Protein AF-A0A3P7MF97-F1 (afdb_monomer_lite)

Organism: Dibothriocephalus latus (NCBI:txid60516)

Secondary structure (DSSP, 8-state):
-----------SS------------SEEEEETTEEEEE-TTSEEEEEETTEEEEEEE-SS--EEEEEETTTTEEEEE-TT----EEEEPPHHHHHHHHHHHHTT--

pLDDT: mean 70.23, std 16.8, range [31.34, 91.88]

Sequence (106 aa):
MNESLNSSHPTLLEKVVHEEVKESVKTGCWFGDAFLFTNSANRLLYFVGGELVTVAHLDRPMYLLGYLASENRVFLSDRDLNVGVQFSFCHFTHLQLRSFFIRKLP

Foldseek 3Di:
DDDDDDPPPPDPPDPPCLLPPPFAFDEWDDDPQKIWGAGPQQWTWIDHPSDIDTQDHDPDRWHWPDADPVQRWTFIADPVRPSPDIDDRDPVVVCVVCVVVVVPDD

Structure (mmCIF, N/CA/C/O backbone):
data_AF-A0A3P7MF97-F1
#
_entry.id   AF-A0A3P7MF97-F1
#
loop_
_atom_site.group_PDB
_atom_site.id
_atom_site.type_symbol
_atom_site.label_atom_id
_atom_site.label_alt_id
_atom_site.label_comp_id
_atom_site.label_asym_id
_atom_site.label_entity_id
_atom_site.label_seq_id
_atom_site.pdbx_PDB_ins_code
_atom_site.Cartn_x
_atom_site.Cartn_y
_atom_site.Cartn_z
_atom_site.occupancy
_atom_site.B_iso_or_equiv
_atom_site.auth_seq_id
_atom_site.auth_comp_id
_atom_site.auth_asym_id
_atom_site.auth_atom_id
_atom_site.pdbx_PDB_model_num
ATOM 1 N N . MET A 1 1 ? -12.430 57.494 20.460 1.00 41.69 1 MET A N 1
ATOM 2 C CA . 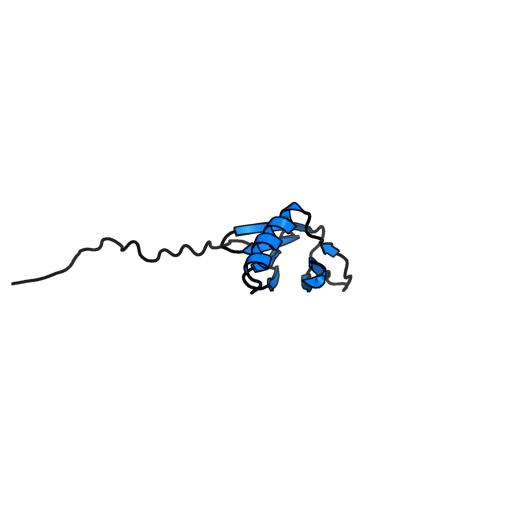MET A 1 1 ? -11.916 57.706 19.094 1.00 41.69 1 MET A CA 1
ATOM 3 C C . MET A 1 1 ? -10.463 57.248 19.148 1.00 41.69 1 MET A C 1
ATOM 5 O O . MET A 1 1 ? -9.688 57.925 19.794 1.00 41.69 1 MET A O 1
ATOM 9 N N . ASN A 1 2 ? -10.022 56.088 18.665 1.00 38.78 2 ASN A N 1
ATOM 10 C CA . ASN A 1 2 ? -10.603 55.076 17.786 1.00 38.78 2 ASN A CA 1
ATOM 11 C C . ASN A 1 2 ? -9.845 53.766 18.054 1.00 38.78 2 ASN A C 1
ATOM 13 O O . ASN A 1 2 ? -8.697 53.766 18.495 1.00 38.78 2 ASN A O 1
ATOM 17 N N . GLU A 1 3 ? -10.542 52.678 17.787 1.00 43.50 3 GLU A N 1
ATOM 18 C CA . GLU A 1 3 ? -10.128 51.296 17.924 1.00 43.50 3 GLU A CA 1
ATOM 19 C C . GLU A 1 3 ? -9.070 50.864 16.891 1.00 43.50 3 GLU A C 1
ATOM 21 O O . GLU A 1 3 ? -9.075 51.313 15.748 1.00 43.50 3 GLU A O 1
ATOM 26 N N . SER A 1 4 ? -8.321 49.828 17.283 1.00 46.88 4 SER A N 1
ATOM 27 C CA . SER A 1 4 ? -8.043 48.617 16.492 1.00 46.88 4 SER A CA 1
ATOM 28 C C . SER A 1 4 ? -6.843 48.542 15.524 1.00 46.88 4 SER A C 1
ATOM 30 O O . SER A 1 4 ? -6.586 49.411 14.701 1.00 46.88 4 SER A O 1
ATOM 32 N N . LEU A 1 5 ? -6.214 47.357 15.619 1.00 49.53 5 LEU A N 1
ATOM 33 C CA . LEU A 1 5 ? -5.481 46.589 14.602 1.00 49.53 5 LEU A CA 1
ATOM 34 C C . LEU A 1 5 ? -4.017 46.964 14.338 1.00 49.53 5 LEU A C 1
ATOM 36 O O . LEU A 1 5 ? -3.703 47.678 13.397 1.00 49.53 5 LEU A O 1
ATOM 40 N N . ASN A 1 6 ? -3.107 46.310 15.072 1.00 46.12 6 ASN A N 1
ATOM 41 C CA . ASN A 1 6 ? -2.313 45.242 14.449 1.00 46.12 6 ASN A CA 1
ATOM 42 C C . ASN A 1 6 ? -1.651 44.335 15.507 1.00 46.12 6 ASN A C 1
ATOM 44 O O . ASN A 1 6 ? -0.455 44.426 15.780 1.00 46.12 6 ASN A O 1
ATOM 48 N N . SER A 1 7 ? -2.433 43.441 16.117 1.00 43.22 7 SER A N 1
ATOM 49 C CA . SER A 1 7 ? -1.879 42.246 16.756 1.00 43.22 7 SER A CA 1
ATOM 50 C C . SER A 1 7 ? -1.697 41.165 15.688 1.00 43.22 7 SER A C 1
ATOM 52 O O . SER A 1 7 ? -2.510 40.253 15.573 1.00 43.22 7 SER A O 1
ATOM 54 N N . SER A 1 8 ? -0.639 41.244 14.888 1.00 51.09 8 SER A N 1
ATOM 55 C CA . SER A 1 8 ? -0.224 40.117 14.047 1.00 51.09 8 SER A CA 1
ATOM 56 C C . SER A 1 8 ? 0.792 39.257 14.804 1.00 51.09 8 SER A C 1
ATOM 58 O O . SER A 1 8 ? 1.921 39.061 14.360 1.00 51.09 8 SER A O 1
ATOM 60 N N . HIS A 1 9 ? 0.392 38.769 15.981 1.00 49.50 9 HIS A N 1
ATOM 61 C CA . HIS A 1 9 ? 0.947 37.528 16.509 1.00 49.50 9 HIS A CA 1
ATOM 62 C C . HIS A 1 9 ? 0.332 36.417 15.649 1.00 49.50 9 HIS A C 1
ATOM 64 O O . HIS A 1 9 ? -0.894 36.293 15.655 1.00 49.50 9 HIS A O 1
ATOM 70 N N . PRO A 1 10 ? 1.111 35.636 14.881 1.00 52.00 10 PRO A N 1
ATOM 71 C CA . PRO A 1 10 ? 0.553 34.476 14.206 1.00 52.00 10 PRO A CA 1
ATOM 72 C C . PRO A 1 10 ? 0.015 33.538 15.289 1.00 52.00 10 PRO A C 1
ATOM 74 O O . PRO A 1 10 ? 0.751 33.078 16.164 1.00 52.00 10 PRO A O 1
ATOM 77 N N . THR A 1 11 ? -1.298 33.340 15.282 1.00 48.16 11 THR A N 1
ATOM 78 C CA . THR A 1 11 ? -2.000 32.454 16.202 1.00 48.16 11 THR A CA 1
ATOM 79 C C . THR A 1 11 ? -1.420 31.051 16.074 1.00 48.16 11 THR A C 1
ATOM 81 O O . THR A 1 11 ? -1.321 30.518 14.973 1.00 48.16 11 THR A O 1
ATOM 84 N N . LEU A 1 12 ? -1.063 30.454 17.213 1.00 52.72 12 LEU A N 1
ATOM 85 C CA . LEU A 1 12 ? -0.624 29.064 17.421 1.00 52.72 12 LEU A CA 1
ATOM 86 C C . LEU A 1 12 ? -1.703 28.016 17.071 1.00 52.72 12 LEU A C 1
ATOM 88 O O . LEU A 1 12 ? -1.760 26.941 17.661 1.00 52.72 12 LEU A O 1
ATOM 92 N N . LEU A 1 13 ? -2.587 28.331 16.134 1.00 54.06 13 LEU A N 1
ATOM 93 C CA . LEU A 1 13 ? -3.633 27.454 15.656 1.00 54.06 13 LEU A CA 1
ATOM 94 C C . LEU A 1 13 ? -3.318 27.139 14.200 1.00 54.06 13 LEU A C 1
ATOM 96 O O . LEU A 1 13 ? -3.404 27.992 13.323 1.00 54.06 13 LEU A O 1
ATOM 100 N N . GLU A 1 14 ? -2.941 25.879 14.008 1.00 53.69 14 GLU A N 1
ATOM 101 C CA . GLU A 1 14 ? -2.999 25.175 12.733 1.00 53.69 14 GLU A CA 1
ATOM 102 C C . GLU A 1 14 ? -1.819 25.347 11.767 1.00 53.69 14 GLU A C 1
ATOM 104 O O . GLU A 1 14 ? -1.980 25.334 10.552 1.00 53.69 14 GLU A O 1
ATOM 109 N N . LYS A 1 15 ? -0.580 25.296 12.274 1.00 44.78 15 LYS A N 1
ATOM 110 C CA . LYS A 1 15 ? 0.423 24.530 11.518 1.00 44.78 15 LYS A CA 1
ATOM 111 C C . LYS A 1 15 ? 0.201 23.057 11.840 1.00 44.78 15 LYS A C 1
ATOM 113 O O . LYS A 1 15 ? 0.965 22.460 12.594 1.00 44.78 15 LYS A O 1
ATOM 118 N N . VAL A 1 16 ? -0.877 22.482 11.306 1.00 52.81 16 VAL A N 1
ATOM 119 C CA . VAL A 1 16 ? -0.946 21.028 11.163 1.00 52.81 16 VAL A CA 1
ATOM 120 C C . VAL A 1 16 ? 0.145 20.707 10.158 1.00 52.81 16 VAL A C 1
ATOM 122 O O . VAL A 1 16 ? -0.034 20.836 8.947 1.00 52.81 16 VAL A O 1
ATOM 125 N N . VAL A 1 17 ? 1.334 20.410 10.680 1.00 50.84 17 VAL A N 1
ATOM 126 C CA . VAL A 1 17 ? 2.386 19.773 9.906 1.00 50.84 17 VAL A CA 1
ATOM 127 C C . VAL A 1 17 ? 1.818 18.400 9.587 1.00 50.84 17 VAL A C 1
ATOM 129 O O . VAL A 1 17 ? 1.947 17.460 10.362 1.00 50.84 17 VAL A O 1
ATOM 132 N N . HIS A 1 18 ? 1.092 18.306 8.477 1.00 53.66 18 HIS A N 1
ATOM 133 C CA . HIS A 1 18 ? 0.973 17.034 7.803 1.00 53.66 18 HIS A CA 1
ATO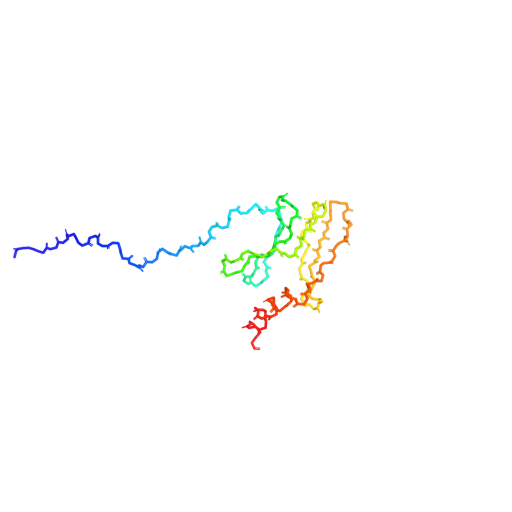M 134 C C . HIS A 1 18 ? 2.411 16.699 7.429 1.00 53.66 18 HIS A C 1
ATOM 136 O O . HIS A 1 18 ? 3.009 17.405 6.621 1.00 53.66 18 HIS A O 1
ATOM 142 N N . GLU A 1 19 ? 3.002 15.739 8.136 1.00 59.31 19 GLU A N 1
ATOM 143 C CA . GLU A 1 19 ? 4.307 15.178 7.802 1.00 59.31 19 GLU A CA 1
ATOM 144 C C . GLU A 1 19 ? 4.274 14.812 6.312 1.00 59.31 19 GLU A C 1
ATOM 146 O O . GLU A 1 19 ? 3.656 13.827 5.903 1.00 59.31 19 GLU A O 1
ATOM 151 N N . GLU A 1 20 ? 4.849 15.678 5.474 1.00 63.16 20 GLU A N 1
ATOM 152 C CA . GLU A 1 20 ? 4.925 15.458 4.038 1.00 63.16 20 GLU A CA 1
ATOM 153 C C . GLU A 1 20 ? 5.966 14.375 3.807 1.00 63.16 20 GLU A C 1
ATOM 155 O O . GLU A 1 20 ? 7.177 14.612 3.760 1.00 63.16 20 GLU A O 1
ATOM 160 N N . VAL A 1 21 ? 5.478 13.150 3.677 1.00 74.69 21 VAL A N 1
ATOM 161 C CA . VAL A 1 21 ? 6.307 12.014 3.320 1.00 74.69 21 VAL A CA 1
ATOM 162 C C . VAL A 1 21 ? 6.796 12.184 1.883 1.00 74.69 21 VAL A C 1
ATOM 164 O O . VAL A 1 21 ? 6.053 12.006 0.920 1.00 74.69 21 VAL A O 1
ATOM 167 N N . LYS A 1 22 ? 8.087 12.493 1.730 1.00 78.12 22 LYS A N 1
ATOM 168 C CA . LYS A 1 22 ? 8.774 12.603 0.431 1.00 78.12 22 LYS A CA 1
ATOM 169 C C . LYS A 1 22 ? 9.195 11.239 -0.116 1.00 78.12 22 LYS A C 1
ATOM 171 O O . LYS A 1 22 ? 10.325 11.073 -0.569 1.00 78.12 22 LYS A O 1
ATOM 176 N N . GLU A 1 23 ? 8.303 10.256 -0.055 1.00 83.31 23 GLU A N 1
ATOM 177 C CA . GLU A 1 23 ? 8.567 8.916 -0.571 1.00 83.31 23 GLU A CA 1
ATOM 178 C C . GLU A 1 23 ? 7.779 8.667 -1.857 1.00 83.31 23 GLU A C 1
ATOM 180 O O . GLU A 1 23 ? 6.603 9.005 -1.980 1.00 83.31 23 GLU A O 1
ATOM 185 N N . SER A 1 24 ? 8.443 8.063 -2.839 1.00 87.88 24 SER A N 1
ATOM 186 C CA . SER A 1 24 ? 7.793 7.718 -4.103 1.00 87.88 24 SER A CA 1
ATOM 187 C C . SER A 1 24 ? 6.882 6.507 -3.914 1.00 87.88 24 SER A C 1
ATOM 189 O O . SER A 1 24 ? 7.332 5.464 -3.452 1.00 87.88 24 SER A O 1
ATOM 191 N N . VAL A 1 25 ? 5.617 6.612 -4.311 1.00 90.50 25 VAL A N 1
ATOM 192 C CA . VAL A 1 25 ? 4.658 5.500 -4.251 1.00 90.50 25 VAL A CA 1
ATOM 193 C C . VAL A 1 25 ? 4.536 4.866 -5.638 1.00 90.50 25 VAL A C 1
ATOM 195 O O . VAL A 1 25 ? 4.181 5.545 -6.598 1.00 90.50 25 VAL A O 1
ATOM 198 N N . LYS A 1 26 ? 4.827 3.565 -5.756 1.00 90.50 26 LYS A N 1
ATOM 199 C CA . LYS A 1 26 ? 4.605 2.775 -6.983 1.00 90.50 26 LYS A CA 1
ATOM 200 C C . LYS A 1 26 ? 3.244 2.093 -6.981 1.00 90.50 26 LYS A C 1
ATOM 202 O O . LYS A 1 26 ? 2.493 2.205 -7.941 1.00 90.50 26 LYS A O 1
ATOM 207 N N . THR A 1 27 ? 2.948 1.358 -5.916 1.00 89.62 27 THR A N 1
ATOM 208 C CA . THR A 1 27 ? 1.647 0.715 -5.698 1.00 89.62 27 THR A CA 1
ATOM 209 C C . THR A 1 27 ? 1.293 0.836 -4.237 1.00 89.62 27 THR A C 1
ATOM 211 O O . THR A 1 27 ? 2.199 0.831 -3.412 1.00 89.62 27 THR A O 1
ATOM 214 N N . GLY A 1 28 ? 0.012 0.929 -3.906 1.00 89.81 28 GLY A N 1
ATOM 215 C CA . GLY A 1 28 ? -0.400 1.002 -2.516 1.00 89.81 28 GLY A CA 1
ATOM 216 C C . GLY A 1 28 ? -1.860 0.658 -2.313 1.00 89.81 28 GLY A C 1
ATOM 217 O O . GLY A 1 28 ? -2.662 0.722 -3.244 1.00 89.81 28 GLY A O 1
ATOM 218 N N . CYS A 1 29 ? -2.187 0.280 -1.086 1.00 86.31 29 CYS A N 1
ATOM 219 C CA . CYS A 1 29 ? -3.543 0.023 -0.644 1.00 86.31 29 CYS A CA 1
ATOM 220 C C . CYS A 1 29 ? -3.752 0.588 0.761 1.00 86.31 29 CYS A C 1
ATOM 222 O O . CYS A 1 29 ? -2.882 0.501 1.631 1.00 86.31 29 CYS A O 1
ATOM 224 N N . TRP A 1 30 ? -4.942 1.135 0.983 1.00 83.56 30 TRP A N 1
ATOM 225 C CA . TRP A 1 30 ? -5.381 1.552 2.305 1.00 83.56 30 TRP A CA 1
ATOM 226 C C . TRP A 1 30 ? -5.889 0.356 3.099 1.00 83.56 30 TRP A C 1
ATOM 228 O O . TRP A 1 30 ? -6.608 -0.497 2.575 1.00 83.56 30 TRP A O 1
ATOM 238 N N . PHE A 1 31 ? -5.540 0.326 4.377 1.00 77.12 31 PHE A N 1
ATOM 239 C CA . PHE A 1 31 ? -6.058 -0.617 5.347 1.00 77.12 31 PHE A CA 1
ATOM 240 C C . PHE A 1 31 ? -6.428 0.124 6.632 1.00 77.12 31 PHE A C 1
ATOM 242 O O . PHE A 1 31 ? -5.580 0.419 7.477 1.00 77.12 31 PHE A O 1
ATOM 249 N N . GLY A 1 32 ? -7.712 0.467 6.755 1.00 80.06 32 GLY A N 1
ATOM 250 C CA . GLY A 1 32 ? -8.165 1.412 7.773 1.00 80.06 32 GLY A CA 1
ATOM 251 C C . GLY A 1 32 ? -7.450 2.752 7.598 1.00 80.06 32 GLY A C 1
ATOM 252 O O . GLY A 1 32 ? -7.513 3.349 6.527 1.00 80.06 32 GLY A O 1
ATOM 253 N N . ASP A 1 33 ? -6.724 3.176 8.630 1.00 77.50 33 ASP A N 1
ATOM 254 C CA . ASP A 1 33 ? -5.975 4.439 8.645 1.00 77.50 33 ASP A CA 1
ATOM 255 C C . ASP A 1 33 ? -4.507 4.273 8.204 1.00 77.50 33 ASP A C 1
ATOM 257 O O . ASP A 1 33 ? -3.754 5.246 8.171 1.00 77.50 33 ASP A O 1
ATOM 261 N N . ALA A 1 34 ? -4.072 3.043 7.914 1.00 81.50 34 ALA A N 1
ATOM 262 C CA . ALA A 1 34 ? -2.715 2.754 7.469 1.00 81.50 34 ALA A CA 1
ATOM 263 C C . ALA A 1 34 ? -2.663 2.644 5.942 1.00 81.50 34 ALA A C 1
ATOM 265 O O . ALA A 1 34 ? -3.491 1.976 5.322 1.00 81.50 34 ALA A O 1
ATOM 266 N N . PHE A 1 35 ? -1.654 3.252 5.329 1.00 87.12 35 PHE A N 1
ATOM 267 C CA . PHE A 1 35 ? -1.396 3.147 3.898 1.00 87.12 35 PHE A CA 1
ATOM 268 C C . PHE A 1 35 ? -0.189 2.246 3.653 1.00 87.12 35 PHE A C 1
ATOM 270 O O . PHE A 1 35 ? 0.938 2.617 3.972 1.00 87.12 35 PHE A O 1
ATOM 277 N N . LEU A 1 36 ? -0.410 1.054 3.101 1.00 88.62 36 LEU A N 1
ATOM 278 C CA . LEU A 1 36 ? 0.668 0.161 2.673 1.00 88.62 36 LEU A CA 1
ATOM 279 C C . LEU A 1 36 ? 1.053 0.484 1.240 1.00 88.62 36 LEU A C 1
ATOM 281 O O . LEU A 1 36 ? 0.177 0.623 0.391 1.00 88.62 36 LEU A O 1
ATOM 285 N N . PHE A 1 37 ? 2.346 0.536 0.943 1.00 90.75 37 PHE A N 1
ATOM 286 C CA . PHE A 1 37 ? 2.808 0.814 -0.407 1.00 90.75 37 PHE A CA 1
ATOM 287 C C . PHE A 1 37 ? 4.200 0.265 -0.708 1.00 90.75 37 PHE A C 1
ATOM 289 O O . PHE A 1 37 ? 5.006 0.015 0.185 1.00 90.75 37 PHE A O 1
ATOM 296 N N . THR A 1 38 ? 4.496 0.092 -1.994 1.00 91.06 38 THR A N 1
ATOM 297 C CA . THR A 1 38 ? 5.855 -0.131 -2.488 1.00 91.06 38 THR A CA 1
ATOM 298 C C . THR A 1 38 ? 6.441 1.149 -3.055 1.00 91.06 38 THR A C 1
ATOM 300 O O . THR A 1 38 ? 5.729 1.930 -3.687 1.00 91.06 38 THR A O 1
ATOM 303 N N . ASN A 1 39 ? 7.743 1.360 -2.857 1.00 91.88 39 ASN A N 1
ATOM 304 C CA . ASN A 1 39 ? 8.442 2.536 -3.373 1.00 91.88 39 ASN A CA 1
ATOM 305 C C . ASN A 1 39 ? 9.349 2.248 -4.577 1.00 91.88 39 ASN A C 1
ATOM 307 O O . ASN A 1 39 ? 9.505 1.109 -5.031 1.00 91.88 39 ASN A O 1
ATOM 311 N N . SER A 1 40 ? 9.993 3.296 -5.101 1.00 88.75 40 SER A N 1
ATOM 312 C CA . SER A 1 40 ? 10.925 3.151 -6.226 1.00 88.75 40 SER A CA 1
ATOM 313 C C . SER A 1 40 ? 12.167 2.328 -5.902 1.00 88.75 40 SER A C 1
ATOM 315 O O . SER A 1 40 ? 12.675 1.656 -6.797 1.00 88.75 40 SER A O 1
ATOM 317 N N . ALA A 1 41 ? 12.577 2.297 -4.633 1.00 90.38 41 ALA A N 1
ATOM 318 C CA . ALA A 1 41 ? 13.672 1.473 -4.129 1.00 90.38 41 ALA A CA 1
ATOM 319 C C . ALA A 1 41 ? 13.273 0.007 -3.859 1.00 90.38 41 ALA A C 1
ATOM 321 O O . ALA A 1 41 ? 14.025 -0.704 -3.196 1.00 90.38 41 ALA A O 1
ATOM 322 N N . ASN A 1 42 ? 12.103 -0.434 -4.344 1.00 89.50 42 ASN A N 1
ATOM 323 C CA . ASN A 1 42 ? 11.562 -1.777 -4.138 1.00 89.50 42 ASN A CA 1
ATOM 324 C C . ASN A 1 42 ? 11.490 -2.148 -2.647 1.00 89.50 42 ASN A C 1
ATOM 326 O O . ASN A 1 42 ? 11.848 -3.244 -2.240 1.00 89.50 42 ASN A O 1
ATOM 330 N N . ARG A 1 43 ? 11.039 -1.225 -1.803 1.00 89.44 43 ARG A N 1
ATOM 331 C CA . ARG A 1 43 ? 10.756 -1.483 -0.388 1.00 89.44 43 ARG A CA 1
ATOM 332 C C . ARG A 1 43 ? 9.255 -1.516 -0.190 1.00 89.44 43 ARG A C 1
ATOM 334 O O . ARG A 1 43 ? 8.550 -0.708 -0.791 1.00 89.44 43 ARG A O 1
ATOM 341 N N . LEU A 1 44 ? 8.786 -2.437 0.641 1.00 88.12 44 LEU A N 1
ATOM 342 C CA . LEU A 1 44 ? 7.428 -2.431 1.167 1.00 88.12 44 LEU A CA 1
ATOM 343 C C . LEU A 1 44 ? 7.424 -1.580 2.435 1.00 88.12 44 LEU A C 1
ATOM 345 O O . LEU A 1 44 ? 8.138 -1.893 3.390 1.00 88.12 44 LEU A O 1
ATOM 349 N N . LEU A 1 45 ? 6.629 -0.519 2.438 1.00 88.50 45 LEU A N 1
ATOM 350 C CA . LEU A 1 45 ? 6.453 0.381 3.568 1.00 88.50 45 LEU A CA 1
ATOM 351 C C . LEU A 1 45 ? 4.984 0.423 3.981 1.00 88.50 45 LEU A C 1
ATOM 353 O O . LEU A 1 45 ? 4.090 0.156 3.176 1.00 88.50 45 LEU A O 1
ATOM 357 N N . TYR A 1 46 ? 4.738 0.795 5.230 1.00 85.75 46 TYR A N 1
ATOM 358 C CA . TYR A 1 46 ? 3.437 1.304 5.637 1.00 85.75 46 TYR A CA 1
ATOM 359 C C . TYR A 1 46 ? 3.588 2.683 6.268 1.00 85.75 46 TYR A C 1
ATOM 361 O O . TYR A 1 46 ? 4.578 2.968 6.942 1.00 85.75 46 TYR A O 1
ATOM 369 N N . PHE A 1 47 ? 2.599 3.530 6.016 1.00 86.31 47 PHE A N 1
ATOM 370 C CA . PHE A 1 47 ? 2.463 4.858 6.582 1.00 86.31 47 PHE A CA 1
ATOM 371 C C . PHE A 1 47 ? 1.257 4.882 7.513 1.00 86.31 47 PHE A C 1
ATOM 373 O O . PHE A 1 47 ? 0.148 4.540 7.094 1.00 86.31 47 PHE A O 1
ATOM 380 N N . VAL A 1 48 ? 1.461 5.265 8.769 1.00 83.00 48 VAL A N 1
ATOM 381 C CA . VAL A 1 48 ? 0.376 5.405 9.744 1.00 83.00 48 VAL A CA 1
ATOM 382 C C . VAL A 1 48 ? 0.737 6.471 10.768 1.00 83.00 48 VAL A C 1
ATOM 384 O O . VAL A 1 48 ? 1.861 6.513 11.255 1.00 83.00 48 VAL A O 1
ATOM 387 N N . GLY A 1 49 ? -0.208 7.355 11.089 1.00 78.06 49 GLY A N 1
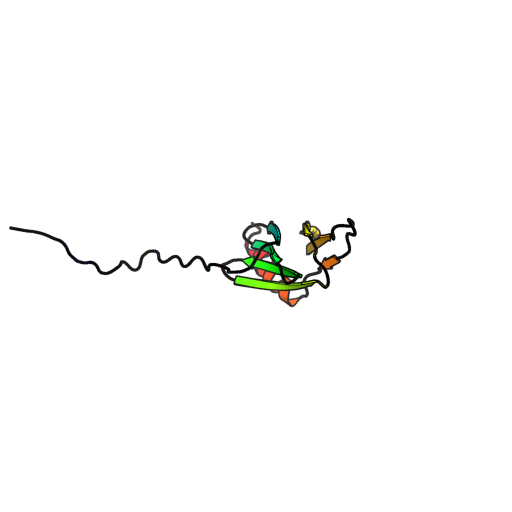ATOM 388 C CA . GLY A 1 49 ? -0.007 8.364 12.135 1.00 78.06 49 GLY A CA 1
ATOM 389 C C . GLY A 1 49 ? 1.163 9.328 11.891 1.00 78.06 49 GLY A C 1
ATOM 390 O O . GLY A 1 49 ? 1.721 9.834 12.855 1.00 78.06 49 GLY A O 1
ATOM 391 N N . GLY A 1 50 ? 1.550 9.564 10.632 1.00 79.31 50 GLY A N 1
ATOM 392 C CA . GLY A 1 50 ? 2.700 10.410 10.287 1.00 79.31 50 GLY A CA 1
ATOM 393 C C . GLY A 1 50 ? 4.036 9.667 10.220 1.00 79.31 50 GLY A C 1
ATOM 394 O O . GLY A 1 50 ? 5.014 10.231 9.742 1.00 79.31 50 GLY A O 1
ATOM 395 N N . GLU A 1 51 ? 4.087 8.397 10.622 1.00 80.75 51 GLU A N 1
ATOM 396 C CA . GLU A 1 51 ? 5.316 7.608 10.615 1.00 80.75 51 GLU A CA 1
ATOM 397 C C . GLU A 1 51 ? 5.371 6.650 9.425 1.00 80.75 51 GLU A C 1
ATOM 399 O O . GLU A 1 51 ? 4.395 5.976 9.081 1.00 80.75 51 GLU A O 1
ATOM 404 N N . LEU A 1 52 ? 6.554 6.565 8.815 1.00 84.88 52 LEU A N 1
ATOM 405 C CA . LEU A 1 52 ? 6.889 5.561 7.815 1.00 84.88 52 LEU A CA 1
ATOM 406 C C . LEU A 1 52 ? 7.685 4.426 8.437 1.00 84.88 52 LEU A C 1
ATOM 408 O O . LEU A 1 52 ? 8.746 4.642 9.024 1.00 84.88 52 LEU A O 1
ATOM 412 N N . VAL A 1 53 ? 7.241 3.201 8.189 1.00 84.75 53 VAL A N 1
ATOM 413 C CA . VAL A 1 53 ? 7.944 2.004 8.641 1.00 84.75 53 VAL A CA 1
ATOM 414 C C . VAL A 1 53 ? 8.199 1.080 7.460 1.00 84.75 53 VAL A C 1
ATOM 416 O O . VAL A 1 53 ? 7.299 0.753 6.687 1.00 84.75 53 VAL A O 1
ATOM 419 N N . THR A 1 54 ? 9.451 0.640 7.324 1.00 85.88 54 THR A N 1
ATOM 420 C CA . THR A 1 54 ? 9.837 -0.347 6.310 1.00 85.88 54 THR A CA 1
ATOM 421 C C . THR A 1 54 ? 9.506 -1.749 6.814 1.00 85.88 54 THR A C 1
ATOM 423 O O . THR A 1 54 ? 10.009 -2.180 7.849 1.00 85.88 54 THR A O 1
ATOM 426 N N . VAL A 1 55 ? 8.665 -2.465 6.071 1.00 83.31 55 VAL A N 1
ATOM 427 C CA . VAL A 1 55 ? 8.281 -3.856 6.352 1.00 83.31 55 VAL A CA 1
ATOM 428 C C . VAL A 1 55 ? 9.315 -4.819 5.791 1.00 83.31 55 VAL A C 1
ATOM 430 O O . VAL A 1 55 ? 9.714 -5.763 6.469 1.00 83.31 55 VAL A O 1
ATOM 433 N N . ALA A 1 56 ? 9.715 -4.599 4.537 1.00 84.00 56 ALA A N 1
ATOM 434 C CA . ALA A 1 56 ? 10.600 -5.501 3.820 1.00 84.00 56 ALA A CA 1
ATOM 435 C C . ALA A 1 56 ? 11.324 -4.808 2.664 1.00 84.00 56 ALA A C 1
ATOM 437 O O . ALA A 1 56 ? 10.820 -3.857 2.061 1.00 84.00 56 ALA A O 1
ATOM 438 N N . HIS A 1 57 ? 12.489 -5.351 2.323 1.00 87.06 57 HIS A N 1
ATOM 439 C CA . HIS A 1 57 ? 13.201 -5.057 1.087 1.00 87.06 57 HIS A CA 1
ATOM 440 C C . HIS A 1 57 ? 12.847 -6.129 0.056 1.00 87.06 57 HIS A C 1
ATOM 442 O O . HIS A 1 57 ? 12.861 -7.317 0.371 1.00 87.06 57 HIS A O 1
ATOM 448 N N . LEU A 1 58 ? 12.491 -5.706 -1.152 1.00 85.06 58 LEU A N 1
ATOM 449 C CA . LEU A 1 58 ? 12.123 -6.579 -2.257 1.00 85.06 58 LEU A CA 1
ATOM 450 C C . LEU A 1 58 ? 13.285 -6.608 -3.251 1.00 85.06 58 LEU A C 1
ATOM 452 O O . LEU A 1 58 ? 13.752 -5.559 -3.696 1.00 85.06 58 LEU A O 1
ATOM 456 N N . ASP A 1 59 ? 13.706 -7.801 -3.660 1.00 85.62 59 ASP A N 1
ATOM 457 C CA . ASP A 1 59 ? 14.793 -7.956 -4.639 1.00 85.62 59 ASP A CA 1
ATOM 458 C C . ASP A 1 59 ? 14.385 -7.502 -6.050 1.00 85.62 59 ASP A C 1
ATOM 460 O O . ASP A 1 59 ? 15.223 -7.206 -6.900 1.00 85.62 59 ASP A O 1
ATOM 464 N N . ARG A 1 60 ? 13.075 -7.435 -6.311 1.00 86.00 60 ARG A N 1
ATOM 465 C CA . ARG A 1 60 ? 12.492 -7.079 -7.606 1.00 86.00 60 ARG A CA 1
ATOM 466 C C . ARG A 1 60 ? 11.247 -6.202 -7.435 1.00 86.00 60 ARG A C 1
ATOM 468 O O . ARG A 1 60 ? 10.671 -6.172 -6.346 1.00 86.00 60 ARG A O 1
ATOM 475 N N . PRO A 1 61 ? 10.818 -5.466 -8.477 1.00 85.56 61 PRO A N 1
ATOM 476 C CA . PRO A 1 61 ? 9.602 -4.667 -8.404 1.00 85.56 61 PRO A CA 1
ATOM 477 C C . P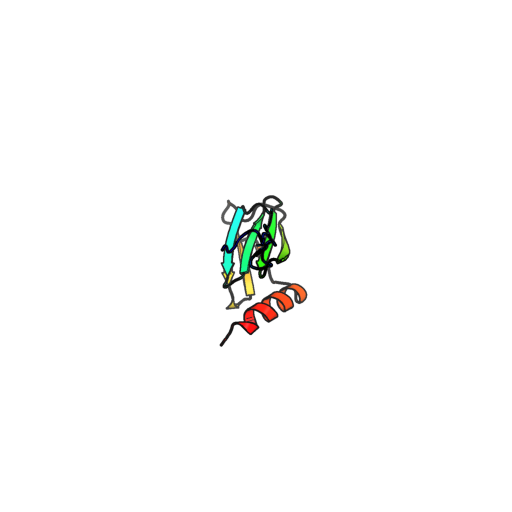RO A 1 61 ? 8.376 -5.570 -8.246 1.00 85.56 61 PRO A C 1
ATOM 479 O O . PRO A 1 61 ? 8.054 -6.354 -9.136 1.00 85.56 61 PRO A O 1
ATOM 482 N N . MET A 1 62 ? 7.688 -5.417 -7.118 1.00 85.94 62 MET A N 1
ATOM 483 C CA . MET A 1 62 ? 6.438 -6.109 -6.821 1.00 85.94 62 MET A CA 1
ATOM 484 C C . MET A 1 62 ? 5.290 -5.103 -6.695 1.00 85.94 62 MET A C 1
ATOM 486 O O . MET A 1 62 ? 5.479 -3.957 -6.267 1.00 85.94 62 MET A O 1
ATOM 490 N N . TYR A 1 63 ? 4.098 -5.563 -7.041 1.00 86.75 63 TYR A N 1
ATOM 491 C CA . TYR A 1 63 ? 2.840 -4.837 -7.016 1.00 86.75 63 TYR A CA 1
ATOM 492 C C . TYR A 1 63 ? 1.988 -5.389 -5.875 1.00 86.75 63 TYR A C 1
ATOM 494 O O . TYR A 1 63 ? 1.841 -6.605 -5.752 1.00 86.75 63 TYR A O 1
ATOM 502 N N . LEU A 1 64 ? 1.447 -4.515 -5.023 1.00 86.56 64 LEU A N 1
ATOM 503 C CA . LEU A 1 64 ? 0.514 -4.941 -3.978 1.00 86.56 64 LEU A CA 1
ATOM 504 C C . LEU A 1 64 ? -0.785 -5.468 -4.598 1.00 86.56 64 LEU A C 1
ATOM 506 O O . LEU A 1 64 ? -1.452 -4.753 -5.342 1.00 86.56 64 LEU A O 1
ATOM 510 N N . LEU A 1 65 ? -1.154 -6.697 -4.235 1.00 85.25 65 LEU A N 1
ATOM 511 C CA . LEU A 1 65 ? -2.455 -7.291 -4.553 1.00 85.25 65 LEU A CA 1
ATOM 512 C C . LEU A 1 65 ? -3.483 -7.026 -3.449 1.00 85.25 65 LEU A C 1
ATOM 514 O O . LEU A 1 65 ? -4.669 -6.876 -3.727 1.00 85.25 65 LEU A O 1
ATOM 518 N N . GLY A 1 66 ? -3.031 -6.969 -2.195 1.00 80.00 66 GLY A N 1
ATOM 519 C CA . GLY A 1 66 ? -3.884 -6.686 -1.047 1.00 80.00 66 GLY A CA 1
ATOM 520 C C . GLY A 1 66 ? -3.341 -7.262 0.255 1.00 80.00 66 GLY A C 1
ATOM 521 O O . GLY A 1 66 ? -2.324 -7.958 0.283 1.00 80.00 66 GLY A O 1
ATOM 522 N N . TYR A 1 67 ? -4.042 -6.967 1.344 1.00 80.19 67 TYR A N 1
ATOM 523 C CA . TYR A 1 67 ? -3.758 -7.495 2.673 1.00 80.19 67 TYR A CA 1
ATOM 524 C C . TYR A 1 67 ? -4.900 -8.402 3.132 1.00 80.19 67 TYR A C 1
ATOM 526 O O . TYR A 1 67 ? -6.066 -8.008 3.104 1.00 80.19 67 TYR A O 1
ATOM 534 N N . LEU A 1 68 ? -4.559 -9.610 3.573 1.00 77.50 68 LEU A N 1
ATOM 535 C CA . LEU A 1 68 ? -5.498 -10.569 4.136 1.00 77.50 68 LEU A CA 1
ATOM 536 C C . LEU A 1 68 ? -5.374 -10.565 5.659 1.00 77.50 68 LEU A C 1
ATOM 538 O O . LEU A 1 68 ? -4.427 -11.119 6.223 1.00 77.50 68 LEU A O 1
ATOM 542 N N . ALA A 1 69 ? -6.355 -9.960 6.326 1.00 70.12 69 ALA A N 1
ATOM 543 C CA . ALA A 1 69 ? -6.371 -9.826 7.781 1.00 70.12 69 ALA A CA 1
ATOM 544 C C . ALA A 1 69 ? -6.463 -11.175 8.513 1.00 70.12 69 ALA A C 1
ATOM 546 O O . ALA A 1 69 ? -5.859 -11.329 9.572 1.00 70.12 69 ALA A O 1
ATOM 547 N N . SER A 1 70 ? -7.164 -12.164 7.939 1.00 73.06 70 SER A N 1
ATOM 548 C CA . SER A 1 70 ? -7.328 -13.493 8.549 1.00 73.06 70 SER A CA 1
ATOM 549 C C . SER A 1 70 ? -6.001 -14.229 8.731 1.00 73.06 70 SER A C 1
ATOM 551 O O . SER A 1 70 ? -5.828 -14.957 9.703 1.00 73.06 70 SER A O 1
ATOM 553 N N . GLU A 1 71 ? -5.054 -14.011 7.820 1.00 73.44 71 GLU A N 1
ATOM 554 C CA . GLU A 1 71 ? -3.721 -14.619 7.866 1.00 73.44 71 GLU A CA 1
ATOM 555 C C . GLU A 1 71 ? -2.631 -13.625 8.277 1.00 73.44 71 GLU A C 1
ATOM 557 O O . GLU A 1 71 ? -1.478 -14.014 8.461 1.00 73.44 71 GLU A O 1
ATOM 562 N N . ASN A 1 72 ? -2.996 -12.349 8.428 1.00 72.31 72 ASN A N 1
ATOM 563 C CA . ASN A 1 72 ? -2.089 -11.228 8.632 1.00 72.31 72 ASN A CA 1
ATOM 564 C C . ASN A 1 72 ? -0.946 -11.206 7.598 1.00 72.31 72 ASN A C 1
ATOM 566 O O . ASN A 1 72 ? 0.236 -11.137 7.948 1.00 72.31 72 ASN A O 1
ATOM 570 N N . ARG A 1 73 ? -1.306 -11.315 6.315 1.00 78.50 73 ARG A N 1
ATOM 571 C CA . ARG A 1 73 ? -0.358 -11.408 5.194 1.00 78.50 73 ARG A CA 1
ATOM 572 C C . ARG A 1 73 ? -0.636 -10.349 4.145 1.00 78.50 73 ARG A C 1
ATOM 574 O O . ARG A 1 73 ? -1.784 -10.112 3.778 1.00 78.50 73 ARG A O 1
ATOM 581 N N . VAL A 1 74 ? 0.431 -9.747 3.630 1.00 81.69 74 VAL A N 1
ATOM 582 C CA . VAL A 1 74 ? 0.378 -8.912 2.424 1.00 81.69 74 VAL A CA 1
ATOM 583 C C . VAL A 1 74 ? 0.746 -9.778 1.232 1.00 81.69 74 VAL A C 1
ATOM 585 O O . VAL A 1 74 ? 1.771 -10.465 1.256 1.00 81.69 74 VAL A O 1
ATOM 588 N N . PHE A 1 75 ? -0.080 -9.718 0.196 1.00 85.12 75 PHE A N 1
ATOM 589 C CA . PHE A 1 75 ? 0.153 -10.387 -1.072 1.00 85.12 75 PHE A CA 1
ATOM 590 C C . PHE A 1 75 ? 0.728 -9.400 -2.072 1.00 85.12 75 PHE A C 1
ATOM 592 O O . PHE A 1 75 ? 0.181 -8.312 -2.279 1.00 85.12 75 PHE A O 1
ATOM 599 N N . LEU A 1 76 ? 1.825 -9.802 -2.708 1.00 85.38 76 LEU A N 1
ATOM 600 C CA . LEU A 1 76 ? 2.414 -9.063 -3.807 1.00 85.38 76 LEU A CA 1
ATOM 601 C C . LEU A 1 76 ? 2.640 -9.983 -5.004 1.00 85.38 76 LEU A C 1
ATOM 603 O O . LEU A 1 76 ? 2.974 -11.160 -4.842 1.00 85.38 76 LEU A O 1
ATOM 607 N N . SER A 1 77 ? 2.514 -9.422 -6.201 1.00 87.00 77 SER A N 1
ATOM 608 C CA . SER A 1 77 ? 2.847 -10.091 -7.459 1.00 87.00 77 SER A CA 1
ATOM 609 C C . SER A 1 77 ? 3.863 -9.293 -8.258 1.00 87.00 77 SER A C 1
ATOM 611 O O . SER A 1 77 ? 3.928 -8.070 -8.159 1.00 87.00 77 SER A O 1
ATOM 613 N N . ASP A 1 78 ? 4.650 -9.973 -9.077 1.00 85.06 78 ASP A N 1
ATOM 614 C CA . ASP A 1 78 ? 5.419 -9.323 -10.138 1.00 85.06 78 ASP A CA 1
ATOM 615 C C . ASP A 1 78 ? 4.568 -9.165 -11.417 1.00 85.06 78 ASP A C 1
ATOM 617 O O . ASP A 1 78 ? 3.364 -9.441 -11.428 1.00 85.06 78 ASP A O 1
ATOM 621 N N . ARG A 1 79 ? 5.177 -8.647 -12.493 1.00 80.12 79 ARG A N 1
ATOM 622 C CA . ARG A 1 79 ? 4.500 -8.445 -13.790 1.00 80.12 79 ARG A CA 1
ATOM 623 C C . ARG A 1 79 ? 4.148 -9.751 -14.496 1.00 80.12 79 ARG A C 1
ATOM 625 O O . ARG A 1 79 ? 3.239 -9.750 -15.317 1.00 80.12 79 ARG A O 1
ATOM 632 N N . ASP A 1 80 ? 4.837 -10.834 -14.157 1.00 80.12 80 ASP A N 1
ATOM 633 C CA . ASP A 1 80 ? 4.642 -12.153 -14.757 1.00 80.12 80 ASP A CA 1
ATOM 634 C C . ASP A 1 80 ? 3.542 -12.948 -14.028 1.00 80.12 80 ASP A C 1
ATOM 636 O O . ASP A 1 80 ? 3.401 -14.152 -14.229 1.00 80.12 80 ASP A O 1
ATOM 640 N N . LEU A 1 81 ? 2.750 -12.270 -13.180 1.00 65.81 81 LEU A N 1
ATOM 641 C CA . LEU A 1 81 ? 1.687 -12.835 -12.339 1.00 65.81 81 LEU A CA 1
ATOM 642 C C . LEU A 1 81 ? 2.170 -13.938 -11.391 1.00 65.81 81 LEU A C 1
ATOM 644 O O . LEU A 1 81 ? 1.360 -14.692 -10.844 1.00 65.81 81 LEU A O 1
ATOM 648 N N . ASN A 1 82 ? 3.471 -14.006 -11.121 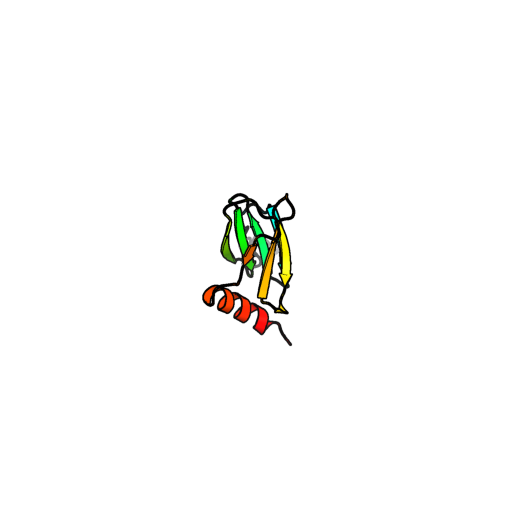1.00 69.00 82 ASN A N 1
ATOM 649 C CA . ASN A 1 82 ? 3.974 -14.889 -10.093 1.00 69.00 82 ASN A CA 1
ATOM 650 C C . ASN A 1 82 ? 3.597 -14.273 -8.738 1.00 69.00 82 ASN A C 1
ATOM 652 O O . ASN A 1 82 ? 4.126 -13.230 -8.336 1.00 69.00 82 ASN A O 1
ATOM 656 N N . VAL A 1 83 ? 2.668 -14.913 -8.016 1.00 62.31 83 VAL A N 1
ATOM 657 C CA . VAL A 1 83 ? 2.328 -14.591 -6.615 1.00 62.31 83 VAL A CA 1
ATOM 658 C C . VAL A 1 83 ? 3.487 -15.067 -5.737 1.00 62.31 83 VAL A C 1
ATOM 660 O O . VAL A 1 83 ? 3.418 -16.075 -5.041 1.00 62.31 83 VAL A O 1
ATOM 663 N N . GLY A 1 84 ? 4.628 -14.403 -5.890 1.00 56.53 84 GLY A N 1
ATOM 664 C CA . GLY A 1 84 ? 5.911 -14.926 -5.442 1.00 56.53 84 GLY A CA 1
ATOM 665 C C . GLY A 1 84 ? 6.232 -14.609 -3.992 1.00 56.53 84 GLY A C 1
ATOM 666 O O . GLY A 1 84 ? 7.133 -15.234 -3.439 1.00 56.53 84 GLY A O 1
ATOM 667 N N . VAL A 1 85 ? 5.557 -13.633 -3.372 1.00 63.00 85 VAL A N 1
ATOM 668 C CA . VAL A 1 85 ? 5.995 -13.148 -2.063 1.00 63.00 85 VAL A CA 1
ATOM 669 C C . VAL A 1 85 ? 4.821 -12.859 -1.138 1.00 63.00 85 VAL A C 1
ATOM 671 O O . VAL A 1 85 ? 4.052 -11.918 -1.330 1.00 63.00 85 VAL A O 1
ATOM 674 N N . GLN A 1 86 ? 4.722 -13.692 -0.105 1.00 62.22 86 GLN A N 1
ATOM 675 C CA . GLN A 1 86 ? 3.914 -13.442 1.078 1.00 62.22 86 GLN A CA 1
ATOM 676 C C . GLN A 1 86 ? 4.842 -12.933 2.174 1.00 62.22 86 GLN A C 1
ATOM 678 O O . GLN A 1 86 ? 5.768 -13.636 2.582 1.00 62.22 86 GLN A O 1
ATOM 683 N N . PHE A 1 87 ? 4.585 -11.732 2.680 1.00 63.19 87 PHE A N 1
ATOM 684 C CA . PHE A 1 87 ? 5.267 -11.265 3.881 1.00 63.19 87 PHE A CA 1
ATOM 685 C C . PHE A 1 87 ? 4.419 -11.611 5.098 1.00 63.19 87 PHE A C 1
ATOM 687 O O . PHE A 1 87 ? 3.342 -11.047 5.297 1.00 63.19 87 PHE A O 1
ATOM 694 N N . SER A 1 88 ? 4.914 -12.539 5.920 1.00 59.31 88 SER A N 1
ATOM 695 C CA . SER A 1 88 ? 4.490 -12.621 7.316 1.00 59.31 88 SER A CA 1
ATOM 696 C C . SER A 1 88 ? 5.219 -11.532 8.086 1.00 59.31 88 SER A C 1
ATOM 698 O O . SER A 1 88 ? 6.449 -11.496 8.114 1.00 59.31 88 SER A O 1
ATOM 700 N N . PHE A 1 89 ? 4.464 -10.643 8.722 1.00 61.38 89 PHE A N 1
ATOM 701 C CA . PHE A 1 89 ? 5.040 -9.660 9.629 1.00 61.38 89 PHE A CA 1
ATOM 702 C C . PHE A 1 89 ? 5.761 -10.388 10.772 1.00 61.38 89 PHE A C 1
ATOM 704 O O . PHE A 1 89 ? 5.156 -11.181 11.494 1.00 61.38 89 PHE A O 1
ATOM 711 N N . CYS A 1 90 ? 7.066 -10.145 10.919 1.00 48.56 90 CYS A N 1
ATOM 712 C CA . CYS A 1 90 ? 7.853 -10.639 12.049 1.00 48.56 90 CYS A CA 1
ATOM 713 C C . CYS A 1 90 ? 7.227 -10.153 13.370 1.00 48.56 90 CYS A C 1
ATOM 715 O O . CYS A 1 90 ? 6.587 -9.104 13.397 1.00 48.56 90 CYS A O 1
ATOM 717 N N . HIS A 1 91 ? 7.420 -10.876 14.479 1.00 51.94 91 HIS A N 1
ATOM 718 C CA . HIS A 1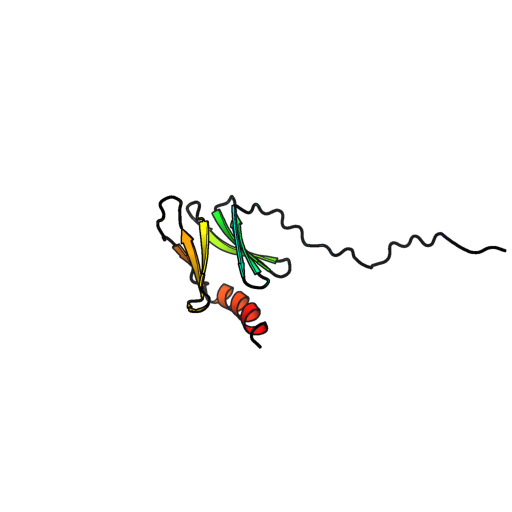 91 ? 6.782 -10.598 15.778 1.00 51.94 91 HIS A CA 1
ATOM 719 C C . HIS A 1 91 ? 6.871 -9.116 16.218 1.00 51.94 91 HIS A C 1
ATOM 721 O O . HIS A 1 91 ? 5.953 -8.602 16.850 1.00 51.94 91 HIS A O 1
ATOM 727 N N . PHE A 1 92 ? 7.932 -8.405 15.821 1.00 48.56 92 PHE A N 1
ATOM 728 C CA . PHE A 1 92 ? 8.142 -6.988 16.127 1.00 48.56 92 PHE A CA 1
ATOM 729 C C . PHE A 1 92 ? 7.245 -6.028 15.315 1.00 48.56 92 PHE A C 1
ATOM 731 O O . PHE A 1 92 ? 6.575 -5.174 15.893 1.00 48.56 92 PHE A O 1
ATOM 738 N N . THR A 1 93 ? 7.149 -6.197 13.990 1.00 51.12 93 THR A N 1
ATOM 739 C CA . THR A 1 93 ? 6.198 -5.442 13.146 1.00 51.12 93 THR A CA 1
ATOM 740 C C . THR A 1 93 ? 4.759 -5.892 13.385 1.00 51.12 93 THR A C 1
ATOM 742 O O . THR A 1 93 ? 3.844 -5.073 13.353 1.00 51.12 93 THR A O 1
ATOM 745 N N . HIS A 1 94 ? 4.556 -7.164 13.736 1.00 55.91 94 HIS A N 1
ATOM 746 C CA . HIS A 1 94 ? 3.282 -7.707 14.193 1.00 55.91 94 HIS A CA 1
ATOM 747 C C . HIS A 1 94 ? 2.783 -7.034 15.479 1.00 55.91 94 HIS A C 1
ATOM 749 O O . HIS A 1 94 ? 1.587 -6.797 15.583 1.00 55.91 94 HIS A O 1
ATOM 755 N N . LEU A 1 95 ? 3.649 -6.695 16.446 1.00 49.31 95 LEU A N 1
ATOM 756 C CA . LEU A 1 95 ? 3.252 -5.964 17.661 1.00 49.31 95 LEU A CA 1
ATOM 757 C C . LEU A 1 95 ? 2.823 -4.524 17.363 1.00 49.31 95 LEU A C 1
ATOM 759 O O . LEU A 1 95 ? 1.851 -4.061 17.955 1.00 49.31 95 LEU A O 1
ATOM 763 N N . GLN A 1 96 ? 3.489 -3.838 16.432 1.00 54.03 96 GLN A N 1
ATOM 764 C CA . GLN A 1 96 ? 3.099 -2.491 15.994 1.00 54.03 96 GLN A CA 1
ATOM 765 C C . GLN A 1 96 ? 1.768 -2.520 15.221 1.00 54.03 96 GLN A C 1
ATOM 767 O O . GLN A 1 96 ? 0.834 -1.799 15.573 1.00 54.03 96 GLN A O 1
ATOM 772 N N . LEU A 1 97 ? 1.620 -3.441 14.260 1.00 57.12 97 LEU A N 1
ATOM 773 C CA . LEU A 1 97 ? 0.377 -3.639 13.503 1.00 57.12 97 LEU A CA 1
ATOM 774 C C . LEU A 1 97 ? -0.782 -4.145 14.370 1.00 57.12 97 LEU A C 1
ATOM 776 O O . LEU A 1 97 ? -1.883 -3.628 14.241 1.00 57.12 97 LEU A O 1
ATOM 780 N N . ARG A 1 98 ? -0.570 -5.097 15.291 1.00 56.81 98 ARG A N 1
ATOM 781 C CA . ARG A 1 98 ? -1.613 -5.546 16.232 1.00 56.81 98 ARG A CA 1
ATOM 782 C C . ARG A 1 98 ? -1.975 -4.472 17.240 1.00 56.81 98 ARG A C 1
ATOM 784 O O . ARG A 1 98 ? -3.155 -4.307 17.504 1.00 56.81 98 ARG A O 1
ATOM 791 N N . SER A 1 99 ? -1.014 -3.748 17.810 1.00 51.84 99 SER A N 1
ATOM 792 C CA . SER A 1 99 ? -1.341 -2.673 18.757 1.00 51.84 99 SER A CA 1
ATOM 793 C C . SER A 1 99 ? -2.176 -1.585 18.087 1.00 51.84 99 SER A C 1
ATOM 795 O O . SER A 1 99 ? -3.041 -1.012 18.738 1.00 51.84 99 SER A O 1
ATOM 797 N N . PHE A 1 100 ? -1.965 -1.336 16.794 1.00 54.22 100 PHE A N 1
ATOM 798 C CA . PHE A 1 100 ? -2.775 -0.399 16.023 1.00 54.22 100 PHE A CA 1
ATOM 799 C C . PHE A 1 100 ? -4.130 -0.994 15.597 1.00 54.22 100 PHE A C 1
ATOM 801 O O . PHE A 1 100 ? -5.170 -0.371 15.793 1.00 54.22 100 PHE A O 1
ATOM 808 N N . PHE A 1 101 ? -4.143 -2.226 15.083 1.00 53.66 101 PHE A N 1
ATOM 809 C CA . PHE A 1 101 ? -5.347 -2.888 14.575 1.00 53.66 101 PHE A CA 1
ATOM 810 C C . PHE A 1 101 ? -6.311 -3.337 15.690 1.00 53.66 101 PHE A C 1
ATOM 812 O O . PHE A 1 101 ? -7.521 -3.190 15.552 1.00 53.66 101 PHE A O 1
ATOM 819 N N . ILE A 1 102 ? -5.798 -3.816 16.831 1.00 46.72 102 ILE A N 1
ATOM 820 C CA . ILE A 1 102 ? -6.605 -4.241 17.993 1.00 46.72 102 ILE A CA 1
ATOM 821 C C . ILE A 1 102 ? -7.235 -3.038 18.707 1.00 46.72 102 ILE A C 1
ATOM 823 O O . ILE A 1 102 ? -8.332 -3.161 19.234 1.00 46.72 102 ILE A O 1
ATOM 827 N N . ARG A 1 103 ? -6.609 -1.853 18.677 1.00 46.41 103 ARG A N 1
ATOM 828 C CA . ARG A 1 103 ? -7.201 -0.623 19.244 1.00 46.41 103 ARG A CA 1
ATOM 829 C C . ARG A 1 103 ? -8.392 -0.076 18.437 1.00 46.41 103 ARG A C 1
ATOM 831 O O . ARG A 1 103 ? -8.991 0.905 18.863 1.00 46.41 103 ARG A O 1
ATOM 838 N N . LYS A 1 104 ? -8.724 -0.680 17.290 1.00 45.25 104 LYS A N 1
ATOM 839 C CA . LYS A 1 104 ? -9.820 -0.269 16.396 1.00 45.25 104 LYS A CA 1
ATOM 840 C C . LYS A 1 104 ? -10.889 -1.345 16.168 1.00 45.25 104 LYS A C 1
ATOM 842 O O . LYS A 1 104 ? -11.796 -1.118 15.369 1.00 45.25 104 LYS A O 1
ATOM 847 N N . LEU A 1 105 ? -10.817 -2.486 16.856 1.00 31.34 105 LEU A N 1
ATOM 848 C CA . LEU A 1 105 ? -11.952 -3.407 16.928 1.00 31.34 105 LEU A CA 1
ATOM 849 C C . LEU A 1 105 ? -12.908 -2.911 18.033 1.00 31.34 105 LEU A C 1
ATOM 851 O O . LEU A 1 105 ? -12.413 -2.602 19.118 1.00 31.34 105 LEU A O 1
ATOM 855 N N . PRO A 1 106 ? -14.219 -2.763 17.757 1.00 49.50 106 PRO A N 1
ATOM 856 C CA . PRO A 1 106 ? -15.209 -2.401 18.771 1.00 49.50 106 PRO A CA 1
ATOM 857 C C . PRO A 1 106 ? -15.326 -3.453 19.880 1.00 49.50 106 PRO A C 1
ATOM 859 O O . PRO A 1 106 ? -15.052 -4.646 19.604 1.00 49.50 106 PRO A O 1
#

Radius of gyration: 20.16 Å; chains: 1; bounding box: 30×73×34 Å

InterPro domains:
  IPR006692 COPA/B, second beta-propeller domain [PF04053] (17-78)